Protein AF-A0A2S2PLI4-F1 (afdb_monomer)

Nearest PDB structures (foldseek):
  6s7t-assembly1_F  TM=8.246E-01  e=1.066E-12  Homo sapiens
  8b6l-assembly1_P  TM=8.230E-01  e=4.519E-12  Homo sapiens
  8age-assembly1_F  TM=6.484E-01  e=2.172E-05  Saccharomyces cerevisiae
  6c26-assembly1_C  TM=7.242E-01  e=7.163E-05  Saccharomyces cerevisiae S288C
  7y4l-assembly1_b7  TM=2.569E-01  e=3.302E+00  Porphyridium purpureum

pLDDT: mean 90.48, std 9.95, range [46.12, 98.38]

Organism: Schizaphis graminum (NCBI:txid13262)

Solvent-accessible surface area (backbone atoms only — not comparable to full-atom values): 11033 Å² total; per-residue (Å²): 134,92,80,88,83,89,88,84,61,67,82,81,48,27,69,84,54,63,49,64,59,44,81,40,80,43,66,50,75,49,77,54,96,89,50,94,68,67,46,77,42,81,74,49,79,45,79,48,80,54,77,91,62,93,56,80,72,76,66,53,80,75,56,74,75,52,83,76,82,84,86,80,87,80,76,83,79,80,82,87,76,82,61,67,68,60,59,49,52,54,56,52,58,70,48,43,64,61,54,51,50,55,54,50,37,60,75,70,62,70,76,70,87,82,65,63,94,42,72,35,43,53,47,20,53,51,32,50,51,50,50,56,49,49,52,54,44,39,76,74,75,47,52,71,70,61,47,50,55,53,47,50,57,44,45,53,52,25,51,57,20,40,54,52,34,54,52,50,52,53,55,62,70,77,103

Sequence (175 aa):
QNNYKLDMDLGVKSVSFKHMSGLYSMDLIIGDSLLKKPIVWHFSDIKLKFSEVESDVSESFADFYKPKKLISHTFREPESRPPHVVSLLFTVLSLAPLLVLFVLWARLGVNIKNFPFNLSAIGFHLALASIFILFGMFWVYLDMFITLKYLFFLGISTFLFGNRLL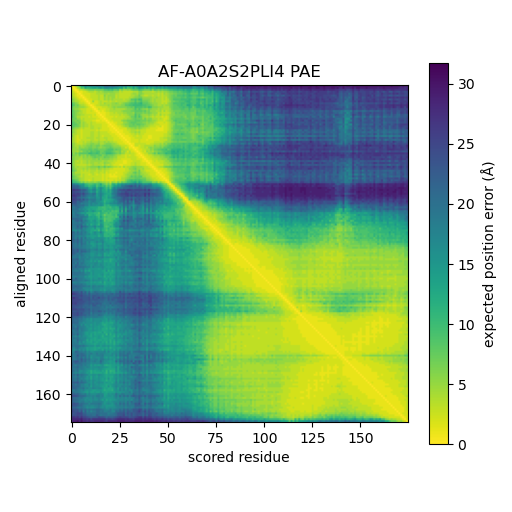SYIARRRNK

Mean predicted aligned error: 12.28 Å

InterPro domains:
  IPR008814 Dolichyl-diphosphooligosaccharide--protein glycosyltransferase subunit Swp1 [PTHR12640] (2-173)
  IPR055374 Ribophorin II, third domain [PF23860] (2-48)
  IPR056790 Ribophorin II, C-terminal domain [PF25147] (75-173)

Foldseek 3Di:
DDDDDDDDDCQVCCVVVLQDWAKDWDWDWDDDPPDPDIDIGTDDIDGDHGPDDPRPPPQDPVRVPDDDDDDDDDDDDDDDDDDPVVVVVVVVVVCVVVVVVVVVCVVVVPDDVPQDPDPLSVQLVVLVVVLVVLVVCVVPDDDPVVSVVVCVVSVVSNVVSVVVVVVVVVVVVVD

Radius of gyration: 47.87 Å; Cα contacts (8 Å, |Δi|>4): 99; chains: 1; bounding box: 95×34×121 Å

Secondary structure (DSSP, 8-state):
---------TTTGGGTTTT--EEEEEEEEE--TT-SS-EEEEEEEEEE------------TTTTTSPPPP----PPPPPPPPPHHHHHHHHHHHHHHHHHHHHHHHHHT---TT---SHHHHHHHHHHHHHHHHHHHHHHT--HHHHHHHHHHHHHHHHHHHHHHHHHHHHHH--

Structure (mmCIF, N/CA/C/O backbone):
data_AF-A0A2S2PLI4-F1
#
_entry.id   AF-A0A2S2PLI4-F1
#
loop_
_atom_site.group_PDB
_atom_site.id
_atom_site.type_symbol
_atom_site.label_atom_id
_atom_site.label_alt_id
_atom_site.label_comp_id
_atom_site.label_asym_id
_atom_site.label_entity_id
_atom_site.label_seq_id
_atom_site.pdbx_PDB_ins_code
_atom_site.Cartn_x
_atom_site.Cartn_y
_atom_site.Cartn_z
_atom_site.occupancy
_atom_site.B_iso_or_equiv
_atom_site.auth_seq_id
_atom_site.auth_comp_id
_atom_site.auth_asym_id
_atom_site.auth_atom_id
_atom_site.pdbx_PDB_model_num
ATOM 1 N N . GLN A 1 1 ? 71.531 -11.587 -70.466 1.00 46.12 1 GLN A N 1
ATOM 2 C CA . GLN A 1 1 ? 70.072 -11.553 -70.697 1.00 46.12 1 GLN A CA 1
ATOM 3 C C . GLN A 1 1 ? 69.463 -11.027 -69.406 1.00 46.12 1 GLN A C 1
ATOM 5 O O . GLN A 1 1 ? 69.550 -11.718 -68.400 1.00 46.12 1 GLN A O 1
ATOM 10 N N . ASN A 1 2 ? 69.012 -9.770 -69.379 1.00 72.06 2 ASN A N 1
ATOM 11 C CA . ASN A 1 2 ? 68.500 -9.151 -68.153 1.00 72.06 2 ASN A CA 1
ATOM 12 C C . ASN A 1 2 ? 66.994 -9.390 -68.076 1.00 72.06 2 ASN A C 1
ATOM 14 O O . ASN A 1 2 ? 66.236 -8.783 -68.827 1.00 72.06 2 ASN A O 1
ATOM 18 N N . ASN A 1 3 ? 66.582 -10.287 -67.184 1.00 85.56 3 ASN A N 1
ATOM 19 C CA . ASN A 1 3 ? 65.180 -10.617 -66.965 1.00 85.56 3 ASN A CA 1
ATOM 20 C C . ASN A 1 3 ? 64.673 -9.866 -65.729 1.00 85.56 3 ASN A C 1
ATOM 22 O O . ASN A 1 3 ? 65.279 -9.955 -64.662 1.00 85.56 3 ASN A O 1
ATOM 26 N N . TYR A 1 4 ? 63.558 -9.150 -65.870 1.00 87.06 4 TYR A N 1
ATOM 27 C CA . TYR A 1 4 ? 62.854 -8.527 -64.749 1.00 87.06 4 TYR A CA 1
ATOM 28 C C . TYR A 1 4 ? 61.835 -9.520 -64.182 1.00 87.06 4 TYR A C 1
ATOM 30 O O . TYR A 1 4 ? 61.095 -10.145 -64.939 1.00 87.06 4 TYR A O 1
ATOM 38 N N . LYS A 1 5 ? 61.800 -9.674 -62.855 1.00 88.75 5 LYS A N 1
ATOM 39 C CA . LYS A 1 5 ? 60.899 -10.597 -62.151 1.00 88.75 5 LYS A CA 1
ATOM 40 C C . LYS A 1 5 ? 60.188 -9.864 -61.017 1.00 88.75 5 LYS A C 1
ATOM 42 O O . LYS A 1 5 ? 60.833 -9.142 -60.260 1.00 88.75 5 LYS A O 1
ATOM 47 N N . LEU A 1 6 ? 58.880 -10.078 -60.891 1.00 86.50 6 LEU A N 1
ATOM 48 C CA . LEU A 1 6 ? 58.075 -9.608 -59.767 1.00 86.50 6 LEU A CA 1
ATOM 49 C C . LEU A 1 6 ? 57.559 -10.816 -58.982 1.00 86.50 6 LEU A C 1
ATOM 51 O O . LEU A 1 6 ? 56.767 -11.591 -59.506 1.00 86.50 6 LEU A O 1
ATOM 55 N N . ASP A 1 7 ? 57.971 -10.929 -57.720 1.00 86.69 7 ASP A N 1
ATOM 56 C CA . ASP A 1 7 ? 57.427 -11.900 -56.770 1.00 86.69 7 ASP A CA 1
ATOM 57 C C . ASP A 1 7 ? 56.545 -11.167 -55.737 1.00 86.69 7 ASP A C 1
ATOM 59 O O . ASP A 1 7 ? 56.958 -10.194 -55.083 1.00 86.69 7 ASP A O 1
ATOM 63 N N . MET A 1 8 ? 55.291 -11.604 -55.603 1.00 83.06 8 MET A N 1
ATOM 64 C CA . MET A 1 8 ? 54.316 -11.023 -54.679 1.00 83.06 8 MET A CA 1
ATOM 65 C C . MET A 1 8 ? 53.788 -12.090 -53.722 1.00 83.06 8 MET A C 1
ATOM 67 O O . MET A 1 8 ? 52.942 -12.899 -54.085 1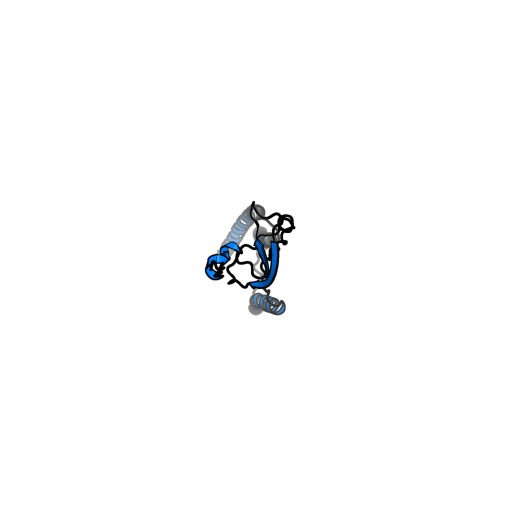.00 83.06 8 MET A O 1
ATOM 71 N N . ASP A 1 9 ? 54.276 -12.050 -52.482 1.00 85.19 9 ASP A N 1
ATOM 72 C CA . ASP A 1 9 ? 53.711 -12.814 -51.372 1.00 85.19 9 ASP A CA 1
ATOM 73 C C . ASP A 1 9 ? 52.573 -12.013 -50.724 1.00 85.19 9 ASP A C 1
ATOM 75 O O . ASP A 1 9 ? 52.788 -10.923 -50.182 1.00 85.19 9 ASP A O 1
ATOM 79 N N . LEU A 1 10 ? 51.356 -12.550 -50.807 1.00 80.88 10 LEU A N 1
ATOM 80 C CA . LEU A 1 10 ? 50.139 -11.914 -50.306 1.00 80.88 10 LEU A CA 1
ATOM 81 C C . LEU A 1 10 ? 50.065 -11.879 -48.775 1.00 80.88 10 LEU A C 1
ATOM 83 O O . LEU A 1 10 ? 49.379 -11.012 -48.241 1.00 80.88 10 LEU A O 1
ATOM 87 N N . GLY A 1 11 ? 50.766 -12.771 -48.069 1.00 78.69 11 GLY A N 1
ATOM 88 C CA . GLY A 1 11 ? 50.770 -12.806 -46.606 1.00 78.69 11 GLY A CA 1
ATOM 89 C C . GLY A 1 11 ? 51.612 -11.686 -46.001 1.00 78.69 11 GLY A C 1
ATOM 90 O O . GLY A 1 11 ? 51.175 -11.008 -45.079 1.00 78.69 11 GLY A O 1
ATOM 91 N N . VAL A 1 12 ? 52.803 -11.442 -46.556 1.00 82.88 12 VAL A N 1
ATOM 92 C CA . VAL A 1 12 ? 53.719 -10.394 -46.068 1.00 82.88 12 VAL A CA 1
ATOM 93 C C . VAL A 1 12 ? 53.294 -9.006 -46.554 1.00 82.88 12 VAL A C 1
ATOM 95 O O . VAL A 1 12 ? 53.399 -8.024 -45.821 1.00 82.88 12 VAL A O 1
ATOM 98 N N . LYS A 1 13 ? 52.795 -8.905 -47.794 1.00 84.56 13 LYS A N 1
ATOM 99 C CA . LYS A 1 13 ? 52.397 -7.623 -48.401 1.00 84.56 13 LYS A CA 1
ATOM 100 C C . LYS A 1 13 ? 50.950 -7.219 -48.094 1.00 84.56 13 LYS A C 1
ATOM 102 O O . LYS A 1 13 ? 50.532 -6.152 -48.538 1.00 84.56 13 LYS A O 1
ATOM 107 N N . SER A 1 14 ? 50.196 -8.003 -47.319 1.00 82.62 14 SER A N 1
ATOM 108 C CA . SER A 1 14 ? 48.794 -7.711 -46.968 1.00 82.62 14 SER A CA 1
ATOM 109 C C . SER A 1 14 ? 48.605 -6.327 -46.339 1.00 82.62 14 SER A C 1
ATOM 111 O O . SER A 1 14 ? 47.620 -5.645 -46.623 1.00 82.62 14 SER A O 1
ATOM 113 N N . VAL A 1 15 ? 49.580 -5.877 -45.542 1.00 83.81 15 VAL A N 1
ATOM 114 C CA . VAL A 1 15 ? 49.575 -4.565 -44.879 1.00 83.81 15 VAL A CA 1
ATOM 115 C C . VAL A 1 15 ? 49.578 -3.423 -45.899 1.00 83.81 15 VAL A C 1
ATOM 117 O O . VAL A 1 15 ? 48.846 -2.449 -45.733 1.00 83.81 15 VAL A O 1
ATOM 120 N N . SER A 1 16 ? 50.328 -3.552 -46.998 1.00 84.88 16 SER A N 1
ATOM 121 C CA . SER A 1 16 ? 50.365 -2.547 -48.072 1.00 84.88 16 SER A CA 1
ATOM 122 C C . SER A 1 16 ? 49.023 -2.408 -48.793 1.00 84.88 16 SER A C 1
ATOM 124 O O . SER A 1 16 ? 48.694 -1.326 -49.272 1.00 84.88 16 SER A O 1
ATOM 126 N N . PHE A 1 17 ? 48.228 -3.480 -48.819 1.00 84.44 17 PHE A N 1
ATOM 127 C CA . PHE A 1 17 ? 46.864 -3.484 -49.354 1.00 84.44 17 PHE A CA 1
ATOM 128 C C . PHE A 1 17 ? 45.800 -3.187 -48.287 1.00 84.44 17 PHE A C 1
ATOM 130 O O . PHE A 1 17 ? 44.608 -3.269 -48.582 1.00 84.44 17 PHE A O 1
ATOM 137 N N . LYS A 1 18 ? 46.202 -2.854 -47.049 1.00 83.56 18 LYS A N 1
ATOM 138 C CA . LYS A 1 18 ? 45.310 -2.682 -45.889 1.00 83.56 18 LYS A CA 1
ATOM 139 C C . LYS A 1 18 ? 44.358 -3.869 -45.683 1.00 83.56 18 LYS A C 1
ATOM 141 O O . LYS A 1 18 ? 43.235 -3.683 -45.233 1.00 83.56 18 LYS A O 1
ATOM 146 N N . HIS A 1 19 ? 44.787 -5.076 -46.063 1.00 84.50 19 HIS A N 1
ATOM 147 C CA . HIS A 1 19 ? 43.971 -6.296 -46.043 1.00 84.50 19 HIS A CA 1
ATOM 148 C C . HIS A 1 19 ? 42.663 -6.220 -46.862 1.00 84.50 19 HIS A C 1
ATOM 150 O O . HIS A 1 19 ? 41.787 -7.072 -46.711 1.00 84.50 19 HIS A O 1
ATOM 156 N N . MET A 1 20 ? 42.521 -5.250 -47.773 1.00 82.81 20 MET A N 1
ATOM 157 C CA . MET A 1 20 ? 41.311 -5.111 -48.580 1.00 82.81 20 MET A CA 1
ATOM 158 C C . MET A 1 20 ? 41.252 -6.206 -49.643 1.00 82.81 20 MET A C 1
ATOM 160 O O . MET A 1 20 ? 42.076 -6.274 -50.550 1.00 82.81 20 MET A O 1
ATOM 164 N N . SER A 1 21 ? 40.266 -7.089 -49.532 1.00 88.62 21 SER A N 1
ATOM 165 C CA . SER A 1 21 ? 40.022 -8.114 -50.547 1.00 88.62 21 SER A CA 1
ATOM 166 C C . SER A 1 21 ? 39.187 -7.531 -51.683 1.00 88.62 21 SER A C 1
ATOM 168 O O . SER A 1 21 ? 38.186 -6.861 -51.439 1.00 88.62 21 SER A O 1
ATOM 170 N N . GLY A 1 22 ? 39.567 -7.796 -52.930 1.00 88.19 22 GLY A N 1
ATOM 171 C CA . GLY A 1 22 ? 38.915 -7.178 -54.080 1.00 88.19 22 GLY A CA 1
ATOM 172 C C . GLY A 1 22 ? 39.521 -7.568 -55.421 1.00 88.19 22 GLY A C 1
ATOM 173 O O . GLY A 1 22 ? 40.434 -8.390 -55.504 1.00 88.19 22 GLY A O 1
ATOM 174 N N . LEU A 1 23 ? 38.973 -6.984 -56.484 1.00 91.75 23 LEU A N 1
ATOM 175 C CA . LEU A 1 23 ? 39.542 -7.050 -57.827 1.00 91.75 23 LEU A CA 1
ATOM 176 C C . LEU A 1 23 ? 40.554 -5.917 -57.986 1.00 91.75 23 LEU A C 1
ATOM 178 O O . LEU A 1 23 ? 40.223 -4.758 -57.746 1.00 91.75 23 LEU A O 1
ATOM 182 N N . TYR A 1 24 ? 41.773 -6.266 -58.380 1.00 91.38 24 TYR A N 1
ATOM 183 C CA . TYR A 1 24 ? 42.868 -5.331 -58.595 1.00 91.38 24 TYR A CA 1
ATOM 184 C C . TYR A 1 24 ? 43.315 -5.381 -60.054 1.00 91.38 24 TYR A C 1
ATOM 186 O O . TYR A 1 24 ? 43.604 -6.460 -60.567 1.00 91.38 24 TYR A O 1
ATOM 194 N N . SER A 1 25 ? 43.412 -4.215 -60.692 1.00 93.12 25 SER A N 1
ATOM 195 C CA . SER A 1 25 ? 44.012 -4.065 -62.023 1.00 93.12 25 SER A CA 1
ATOM 196 C C . SER A 1 25 ? 45.534 -4.091 -61.908 1.00 93.12 25 SER A C 1
ATOM 198 O O . SER A 1 25 ? 46.110 -3.346 -61.110 1.00 93.12 25 SER A O 1
ATOM 200 N N . MET A 1 26 ? 46.193 -4.948 -62.688 1.00 92.06 26 MET A N 1
ATOM 201 C CA . MET A 1 26 ? 47.649 -5.001 -62.778 1.00 92.06 26 MET A CA 1
ATOM 202 C C . MET A 1 26 ? 48.128 -4.275 -64.037 1.00 92.06 26 MET A C 1
ATOM 204 O O . MET A 1 26 ? 48.013 -4.801 -65.143 1.00 92.06 26 MET A O 1
ATOM 208 N N . ASP A 1 27 ? 48.730 -3.101 -63.846 1.00 92.88 27 ASP A N 1
ATOM 209 C CA . ASP A 1 27 ? 49.294 -2.279 -64.919 1.00 92.88 27 ASP A CA 1
ATOM 210 C C . ASP A 1 27 ? 50.829 -2.226 -64.819 1.00 92.88 27 ASP A 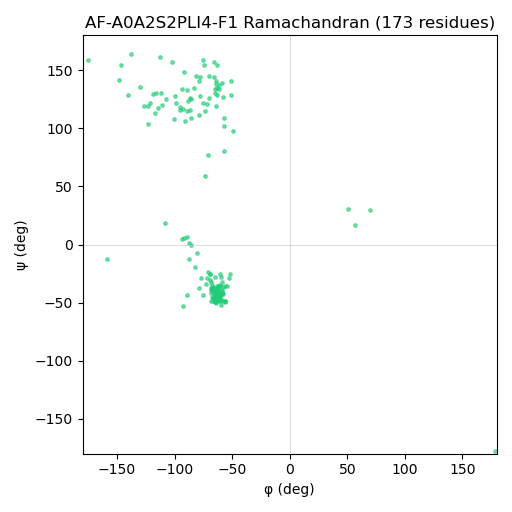C 1
ATOM 212 O O . ASP A 1 27 ? 51.395 -1.947 -63.759 1.00 92.88 27 ASP A O 1
ATOM 216 N N . LEU A 1 28 ? 51.523 -2.484 -65.930 1.00 91.00 28 LEU A N 1
ATOM 217 C CA . LEU A 1 28 ? 52.971 -2.343 -66.052 1.00 91.00 28 LEU A CA 1
ATOM 218 C C . LEU A 1 28 ? 53.308 -0.952 -66.588 1.00 91.00 28 LEU A C 1
ATOM 220 O O . LEU A 1 28 ? 52.974 -0.616 -67.724 1.00 91.00 28 LEU A O 1
ATOM 224 N N . ILE A 1 29 ? 54.012 -0.166 -65.777 1.00 91.69 29 ILE A N 1
ATOM 225 C CA . ILE A 1 29 ? 54.445 1.186 -66.128 1.00 91.69 29 ILE A CA 1
ATOM 226 C C . ILE A 1 29 ? 55.966 1.192 -66.285 1.00 91.69 29 ILE A C 1
ATOM 228 O O . ILE A 1 29 ? 56.690 0.893 -65.337 1.00 91.69 29 ILE A O 1
ATOM 232 N N . ILE A 1 30 ? 56.452 1.544 -67.475 1.00 91.50 30 ILE A N 1
ATOM 233 C CA . ILE A 1 30 ? 57.880 1.679 -67.780 1.00 91.50 30 ILE A CA 1
ATOM 234 C C . ILE A 1 30 ? 58.139 3.105 -68.261 1.00 91.50 30 ILE A C 1
ATOM 236 O O . ILE A 1 30 ? 57.569 3.557 -69.256 1.00 91.50 30 ILE A O 1
ATOM 240 N N . GLY A 1 31 ? 59.025 3.808 -67.562 1.00 91.25 31 GLY A N 1
ATOM 241 C CA . GLY A 1 31 ? 59.440 5.163 -67.901 1.00 91.25 31 GLY A CA 1
ATOM 242 C C . GLY A 1 31 ? 60.888 5.403 -67.493 1.00 91.25 31 GLY A C 1
ATOM 243 O O . GLY A 1 31 ? 61.326 4.935 -66.447 1.00 91.25 31 GLY A O 1
ATOM 244 N N . ASP A 1 32 ? 61.617 6.127 -68.333 1.00 89.62 32 ASP A N 1
ATOM 245 C CA . ASP A 1 32 ? 62.991 6.562 -68.094 1.00 89.62 32 ASP A CA 1
ATOM 246 C C . ASP A 1 32 ? 63.183 7.931 -68.761 1.00 89.62 32 ASP A C 1
ATOM 248 O O . ASP A 1 32 ? 62.504 8.264 -69.731 1.00 89.62 32 ASP A O 1
ATOM 252 N N . SER A 1 33 ? 64.121 8.716 -68.245 1.00 88.81 33 SER A N 1
ATOM 253 C CA . SER A 1 33 ? 64.553 10.015 -68.763 1.00 88.81 33 SER A CA 1
ATOM 254 C C . SER A 1 33 ? 64.951 9.994 -70.246 1.00 88.81 33 SER A C 1
ATOM 256 O O . SER A 1 33 ? 64.792 10.996 -70.942 1.00 88.81 33 SER A O 1
ATOM 258 N N . LEU A 1 34 ? 65.430 8.849 -70.744 1.00 89.31 34 LEU A N 1
ATOM 259 C CA . LEU A 1 34 ? 65.818 8.646 -72.142 1.00 89.31 34 LEU A CA 1
ATOM 260 C C . LEU A 1 34 ? 64.648 8.208 -73.045 1.00 89.31 34 LEU A C 1
ATOM 262 O O . LEU A 1 34 ? 64.772 8.228 -74.273 1.00 89.31 34 LEU A O 1
ATOM 266 N N . LEU A 1 35 ? 63.503 7.821 -72.471 1.00 86.06 35 LEU A N 1
ATOM 267 C CA . LEU A 1 35 ? 62.316 7.400 -73.214 1.00 86.06 35 LEU A CA 1
ATOM 268 C C . LEU A 1 35 ? 61.426 8.606 -73.540 1.00 86.06 35 LEU A C 1
ATOM 270 O O . LEU A 1 35 ? 60.943 9.307 -72.659 1.00 86.06 35 LEU A O 1
ATOM 274 N N . LYS A 1 36 ? 61.127 8.816 -74.830 1.00 85.38 36 LYS A N 1
ATOM 275 C CA . LYS A 1 36 ? 60.258 9.924 -75.280 1.00 85.38 36 LYS A CA 1
ATOM 276 C C . LYS A 1 36 ? 58.787 9.765 -74.875 1.00 85.38 36 LYS A C 1
ATOM 278 O O . LYS A 1 36 ? 58.066 10.758 -74.832 1.00 85.38 36 LYS A O 1
ATOM 283 N N . LYS A 1 37 ? 58.319 8.531 -74.651 1.00 87.75 37 LYS A N 1
ATOM 284 C CA . LYS A 1 37 ? 56.950 8.222 -74.213 1.00 87.75 37 LYS A CA 1
ATOM 285 C C . LYS A 1 37 ? 56.980 7.089 -73.180 1.00 87.75 37 LYS A C 1
ATOM 287 O O . LYS A 1 37 ? 57.591 6.061 -73.479 1.00 87.75 37 LYS A O 1
ATOM 292 N N . PRO A 1 38 ? 56.334 7.245 -72.011 1.00 89.88 38 PRO A N 1
ATOM 293 C CA . PRO A 1 38 ? 56.189 6.156 -71.055 1.00 89.88 38 PRO A CA 1
ATOM 294 C C . PRO A 1 38 ? 55.222 5.098 -71.594 1.00 89.88 38 PRO A C 1
ATOM 296 O O . PRO A 1 38 ? 54.247 5.419 -72.277 1.00 89.88 38 PRO A O 1
ATOM 299 N N . ILE A 1 39 ? 55.495 3.837 -71.276 1.00 89.56 39 ILE A N 1
ATOM 300 C CA . ILE A 1 39 ? 54.637 2.704 -71.623 1.00 89.56 39 ILE A CA 1
ATOM 301 C C . ILE A 1 39 ? 53.801 2.374 -70.389 1.00 89.56 39 ILE A C 1
ATOM 303 O O . ILE A 1 39 ? 54.361 2.078 -69.338 1.00 89.56 39 ILE A O 1
ATOM 307 N N . VAL A 1 40 ? 52.476 2.419 -70.526 1.00 92.00 40 VAL A N 1
ATOM 308 C CA . VAL A 1 40 ? 51.518 1.915 -69.533 1.00 92.00 40 VAL A CA 1
ATOM 309 C C . VAL A 1 40 ? 50.747 0.793 -70.205 1.00 92.00 40 VAL A C 1
ATOM 311 O O . VAL A 1 40 ? 50.029 1.034 -71.176 1.00 92.00 40 VAL A O 1
ATOM 314 N N . TRP A 1 41 ? 50.932 -0.432 -69.731 1.00 91.69 41 TRP A N 1
ATOM 315 C CA . TRP A 1 41 ? 50.285 -1.605 -70.298 1.00 91.69 41 TRP A CA 1
ATOM 316 C C . TRP A 1 41 ? 49.471 -2.335 -69.237 1.00 91.69 41 TRP A C 1
ATOM 318 O O . TRP A 1 41 ? 50.028 -2.817 -68.255 1.00 91.69 41 TRP A O 1
ATOM 328 N N . HIS A 1 42 ? 48.162 -2.433 -69.459 1.00 92.44 42 HIS A N 1
ATOM 329 C CA . HIS A 1 42 ? 47.291 -3.261 -68.637 1.00 92.44 42 HIS A CA 1
ATOM 330 C C . HIS A 1 42 ? 47.540 -4.739 -68.929 1.00 92.44 42 HIS A C 1
ATOM 332 O O . HIS A 1 42 ? 47.394 -5.185 -70.069 1.00 92.44 42 HIS A O 1
ATOM 338 N N . PHE A 1 43 ? 47.923 -5.487 -67.899 1.00 87.81 43 PHE A N 1
ATOM 339 C CA . PHE A 1 43 ? 48.252 -6.900 -68.014 1.00 87.81 43 PHE A CA 1
ATOM 340 C C . PHE A 1 43 ? 47.030 -7.782 -67.739 1.00 87.81 43 PHE A C 1
ATOM 342 O O . PHE A 1 43 ? 46.697 -8.632 -68.564 1.00 87.81 43 PHE A O 1
ATOM 349 N N . SER A 1 44 ? 46.364 -7.582 -66.593 1.00 90.44 44 SER A N 1
ATOM 350 C CA . SER A 1 44 ? 45.166 -8.340 -66.201 1.00 90.44 44 SER A CA 1
ATOM 351 C C . SER A 1 44 ? 44.534 -7.838 -64.900 1.00 90.44 44 SER A C 1
ATOM 353 O O . SER A 1 44 ? 45.243 -7.338 -64.024 1.00 90.44 44 SER A O 1
ATOM 355 N N . ASP A 1 45 ? 43.252 -8.142 -64.698 1.00 92.94 45 ASP A N 1
ATOM 356 C CA . ASP A 1 45 ? 42.583 -8.036 -63.399 1.00 92.94 45 ASP A CA 1
ATOM 357 C C . ASP A 1 45 ? 42.785 -9.304 -62.555 1.00 92.94 45 ASP A C 1
ATOM 359 O O . ASP A 1 45 ? 42.453 -10.416 -62.971 1.00 92.94 45 ASP A O 1
ATOM 363 N N . ILE A 1 46 ? 43.300 -9.146 -61.336 1.00 90.62 46 ILE A N 1
ATOM 364 C CA . ILE A 1 46 ? 43.567 -10.239 -60.398 1.00 90.62 46 ILE A CA 1
ATOM 365 C C . ILE A 1 46 ? 42.682 -10.064 -59.164 1.00 90.62 46 ILE A C 1
ATOM 367 O O . ILE A 1 46 ? 42.626 -8.999 -58.549 1.00 90.62 46 ILE A O 1
ATOM 371 N N . LYS A 1 47 ? 41.990 -11.134 -58.762 1.00 90.75 47 LYS A N 1
ATOM 372 C 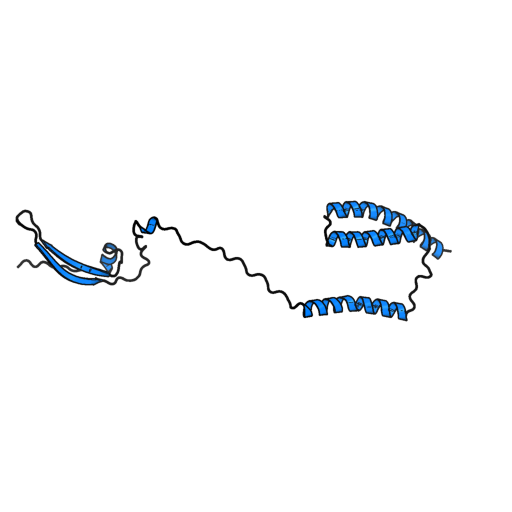CA . LYS A 1 47 ? 41.190 -11.153 -57.534 1.00 90.75 47 LYS A CA 1
ATOM 373 C C . LYS A 1 47 ? 42.073 -11.510 -56.341 1.00 90.75 47 LYS A C 1
ATOM 375 O O . LYS A 1 47 ? 42.471 -12.664 -56.195 1.00 90.75 47 LYS A O 1
ATOM 380 N N . LEU A 1 48 ? 42.344 -10.539 -55.475 1.00 88.75 48 LEU A N 1
ATOM 381 C CA . LEU A 1 48 ? 43.094 -10.748 -54.240 1.00 88.75 48 LEU A CA 1
ATOM 382 C C . LEU A 1 48 ? 42.134 -11.013 -53.080 1.00 88.75 48 LEU A C 1
ATOM 384 O O . LEU A 1 48 ? 41.133 -10.314 -52.905 1.00 88.75 48 LEU A O 1
ATOM 388 N N . LYS A 1 49 ? 42.447 -12.034 -52.283 1.00 86.75 49 LYS A N 1
ATOM 389 C CA . LYS A 1 49 ? 41.723 -12.377 -51.060 1.00 86.75 49 LYS A CA 1
ATOM 390 C C . LYS A 1 49 ? 42.723 -12.461 -49.915 1.00 86.75 49 LYS A C 1
ATOM 392 O O . LYS A 1 49 ? 43.629 -13.289 -49.954 1.00 86.75 49 LYS A O 1
ATOM 397 N N . PHE A 1 50 ? 42.544 -11.615 -48.913 1.00 85.06 50 PHE A N 1
ATOM 398 C CA . PHE A 1 50 ? 43.328 -11.602 -47.684 1.00 85.06 50 PHE A CA 1
ATOM 399 C C . PHE A 1 50 ? 42.528 -12.257 -46.552 1.00 85.06 50 PHE A C 1
ATOM 401 O O . PHE A 1 50 ? 41.300 -12.335 -46.616 1.00 85.06 50 PHE A O 1
ATOM 408 N N . SER A 1 51 ? 43.220 -12.758 -45.527 1.00 79.19 51 SER A N 1
ATOM 409 C CA . SER A 1 51 ? 42.559 -13.249 -44.315 1.00 79.19 51 SER A CA 1
ATOM 410 C C . SER A 1 51 ? 41.868 -12.093 -43.597 1.00 79.19 51 SER A C 1
ATOM 412 O O . SER A 1 51 ? 42.458 -11.024 -43.433 1.00 79.19 51 SER A O 1
ATOM 414 N N . GLU A 1 52 ? 40.625 -12.336 -43.190 1.00 66.31 52 GLU A N 1
ATOM 415 C CA . GLU A 1 52 ? 39.724 -11.402 -42.516 1.00 66.31 52 GLU A CA 1
ATOM 416 C C . GLU A 1 52 ? 40.223 -11.150 -41.086 1.00 66.31 52 GLU A C 1
ATOM 418 O O . GLU A 1 52 ? 39.773 -11.746 -40.115 1.00 66.31 52 GLU A O 1
ATOM 423 N N . VAL A 1 53 ? 41.257 -10.322 -40.971 1.00 63.94 53 VAL A N 1
ATOM 424 C CA . VAL A 1 53 ? 41.551 -9.606 -39.730 1.00 63.94 53 VAL A CA 1
ATOM 425 C C . VAL A 1 53 ? 40.581 -8.432 -39.711 1.00 63.94 53 VAL A C 1
ATOM 427 O O . VAL A 1 53 ? 40.340 -7.861 -40.774 1.00 63.94 53 VAL A O 1
ATOM 430 N N . GLU A 1 54 ? 40.016 -8.091 -38.551 1.00 57.53 54 GLU A N 1
ATOM 431 C CA . GLU A 1 54 ? 39.235 -6.864 -38.348 1.00 57.53 54 GLU A CA 1
ATOM 432 C C . GLU A 1 54 ? 40.104 -5.650 -38.713 1.00 57.53 54 GLU A C 1
ATOM 434 O O . GLU A 1 54 ? 40.755 -5.028 -37.881 1.00 57.53 54 GLU A O 1
ATOM 439 N N . SER A 1 55 ? 40.202 -5.355 -40.005 1.00 55.66 55 SER A N 1
ATOM 440 C CA . SER A 1 55 ? 40.732 -4.109 -40.505 1.00 55.66 55 SER A CA 1
ATOM 441 C C . SER A 1 55 ? 39.635 -3.094 -40.268 1.00 55.66 55 SER A C 1
ATOM 443 O O . SER A 1 55 ? 38.533 -3.275 -40.794 1.00 55.66 55 SER A O 1
ATOM 445 N N . ASP A 1 56 ? 39.941 -2.040 -39.514 1.00 54.69 56 ASP A N 1
ATOM 446 C CA . ASP A 1 56 ? 39.179 -0.799 -39.549 1.00 54.69 56 ASP A CA 1
ATOM 447 C C . ASP A 1 56 ? 39.030 -0.420 -41.024 1.00 54.69 56 ASP A C 1
ATOM 449 O O . ASP A 1 56 ? 39.966 0.078 -41.658 1.00 54.69 56 ASP A O 1
ATOM 453 N N . VAL A 1 57 ? 37.881 -0.758 -41.615 1.00 60.06 57 VAL A N 1
ATOM 454 C CA . VAL A 1 57 ? 37.528 -0.332 -42.962 1.00 60.06 57 VAL A CA 1
ATOM 455 C C . VAL A 1 57 ? 37.596 1.175 -42.870 1.00 60.06 57 VAL A C 1
ATOM 457 O O . VAL A 1 57 ? 36.794 1.766 -42.152 1.00 60.06 57 VAL A O 1
ATOM 460 N N . SER A 1 58 ? 38.611 1.782 -43.490 1.00 59.69 58 SER A N 1
ATOM 461 C CA . SER A 1 58 ? 38.786 3.226 -43.442 1.00 59.69 58 SER A CA 1
ATOM 462 C C . SER A 1 58 ? 37.505 3.829 -43.992 1.00 59.69 58 SER A C 1
ATOM 464 O O . SER A 1 58 ? 37.280 3.761 -45.204 1.00 59.69 58 SER A O 1
ATOM 466 N N . GLU A 1 59 ? 36.645 4.308 -43.091 1.00 60.72 59 GLU A N 1
ATOM 467 C CA . GLU A 1 59 ? 35.373 4.913 -43.443 1.00 60.72 59 GLU A CA 1
ATOM 468 C C . GLU A 1 59 ? 35.684 5.966 -44.503 1.00 60.72 59 GLU A C 1
ATOM 470 O O . GLU A 1 59 ? 36.622 6.760 -44.355 1.00 60.72 59 GLU A O 1
ATOM 475 N N . SER A 1 60 ? 34.965 5.924 -45.625 1.00 65.81 60 SER A N 1
ATOM 476 C CA . SER A 1 60 ? 35.099 6.965 -46.638 1.00 65.81 60 SER A CA 1
ATOM 477 C C . SER A 1 60 ? 34.949 8.317 -45.938 1.00 65.81 60 SER A C 1
ATOM 479 O O . SER A 1 60 ? 34.101 8.457 -45.059 1.00 65.81 60 SER A O 1
ATOM 481 N N . PHE A 1 61 ? 35.721 9.341 -46.311 1.00 66.50 61 PHE A N 1
ATOM 482 C CA . PHE A 1 61 ? 35.551 10.685 -45.733 1.00 66.50 61 PHE A CA 1
ATOM 483 C C . PHE A 1 61 ? 34.092 11.179 -45.822 1.00 66.50 61 PHE A C 1
ATOM 485 O O . PHE A 1 61 ? 33.661 11.977 -44.997 1.00 66.50 61 PHE A O 1
ATOM 492 N N . ALA A 1 62 ? 33.316 10.671 -46.788 1.00 71.75 62 ALA A N 1
ATOM 493 C CA . ALA A 1 62 ? 31.882 10.927 -46.910 1.00 71.75 62 ALA A CA 1
ATOM 494 C C . ALA A 1 62 ? 31.019 10.216 -45.843 1.00 71.75 62 ALA A C 1
ATOM 496 O O . ALA A 1 62 ? 29.952 10.716 -45.493 1.00 71.75 62 ALA A O 1
ATOM 497 N N . ASP A 1 63 ? 31.459 9.068 -45.326 1.00 73.38 63 ASP A N 1
ATOM 498 C CA . ASP A 1 63 ? 30.776 8.305 -44.275 1.00 73.38 63 ASP A CA 1
ATOM 499 C C . ASP A 1 63 ? 30.982 8.917 -42.885 1.00 73.38 63 ASP A C 1
ATOM 501 O O . ASP A 1 63 ? 30.068 8.863 -42.065 1.00 73.38 63 ASP A O 1
ATOM 505 N N . PHE A 1 64 ? 32.107 9.605 -42.657 1.00 76.88 64 PHE A N 1
ATOM 506 C CA . PHE A 1 64 ? 32.395 10.292 -41.390 1.00 76.88 64 PHE A CA 1
ATOM 507 C C . PHE A 1 64 ? 31.354 11.371 -41.034 1.00 76.88 64 PHE A C 1
ATOM 509 O O . PHE A 1 64 ? 31.108 11.654 -39.862 1.00 76.88 64 PHE A O 1
ATOM 516 N N . TYR A 1 65 ? 30.710 11.966 -42.044 1.00 83.88 65 TYR A N 1
ATOM 517 C CA . TYR A 1 65 ? 29.674 12.991 -41.869 1.00 83.88 65 TYR A CA 1
ATOM 518 C C . TYR A 1 65 ? 28.246 12.427 -41.841 1.00 83.88 65 TYR A C 1
ATOM 520 O O . TYR A 1 65 ? 27.283 13.197 -41.789 1.00 83.88 65 TYR A O 1
ATOM 528 N N . LYS A 1 66 ? 28.072 11.099 -41.870 1.00 90.25 66 LYS A N 1
ATOM 529 C CA . LYS A 1 66 ? 26.747 10.482 -41.752 1.00 90.25 66 LYS A CA 1
ATOM 530 C C . LYS A 1 66 ? 26.282 10.469 -40.290 1.00 90.25 66 LYS A C 1
ATOM 532 O O . LYS A 1 66 ? 27.084 10.260 -39.379 1.00 90.25 66 LYS A O 1
ATOM 537 N N . PRO A 1 67 ? 24.977 10.660 -40.032 1.00 87.94 67 PRO A N 1
ATOM 538 C CA . PRO A 1 67 ? 24.441 10.527 -38.685 1.00 87.94 67 PRO A CA 1
ATOM 539 C C . PRO A 1 67 ? 24.655 9.098 -38.167 1.00 87.94 67 PRO A C 1
ATOM 541 O O . PRO A 1 67 ? 24.369 8.120 -38.863 1.00 87.94 67 PRO A O 1
ATOM 544 N N . LYS A 1 68 ? 25.139 8.976 -36.925 1.00 87.81 68 LYS A N 1
ATOM 545 C CA . LYS A 1 68 ? 25.263 7.680 -36.246 1.00 87.81 68 LYS A CA 1
ATOM 546 C C . LYS A 1 68 ? 23.885 7.053 -36.042 1.00 87.81 68 LYS A C 1
ATOM 548 O O . LYS A 1 68 ? 22.872 7.745 -35.943 1.00 87.81 68 LYS A O 1
ATOM 553 N N . LYS A 1 69 ? 23.859 5.724 -35.943 1.00 90.62 69 LYS A N 1
ATOM 554 C CA . LYS A 1 69 ? 22.631 4.984 -35.636 1.00 90.62 69 LYS A CA 1
ATOM 555 C C . LYS A 1 69 ? 22.060 5.449 -34.293 1.00 90.62 69 LYS A C 1
ATOM 557 O O . LYS A 1 69 ? 22.805 5.650 -33.334 1.00 90.62 69 LYS A O 1
ATOM 562 N N . LEU A 1 70 ? 20.738 5.599 -34.237 1.00 92.75 70 LEU A N 1
ATOM 563 C CA . LEU A 1 70 ? 20.025 5.940 -33.010 1.00 92.75 70 LEU A CA 1
ATOM 564 C C . LEU A 1 70 ? 20.210 4.824 -31.973 1.00 92.75 70 LEU A C 1
ATOM 566 O O . LEU A 1 70 ? 19.963 3.656 -32.269 1.00 92.75 70 LEU A O 1
ATOM 570 N N . ILE A 1 71 ? 20.618 5.1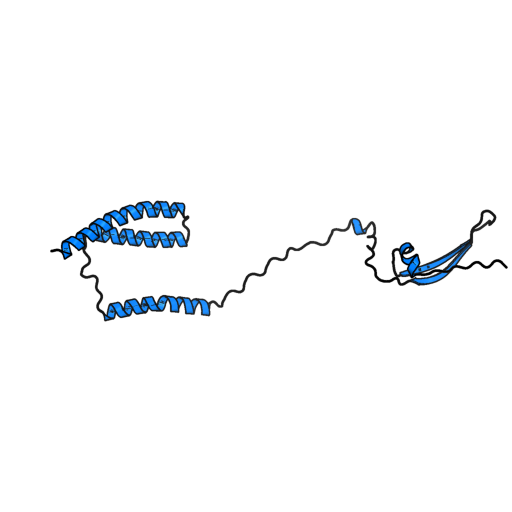89 -30.758 1.00 93.19 71 ILE A N 1
ATOM 571 C CA . ILE A 1 71 ? 20.715 4.263 -29.626 1.00 93.19 71 ILE A CA 1
ATOM 572 C C . ILE A 1 71 ? 19.366 4.257 -28.907 1.00 93.19 71 ILE A C 1
ATOM 574 O O . ILE A 1 71 ? 18.957 5.267 -28.337 1.00 93.19 71 ILE A O 1
ATOM 578 N N . SER A 1 72 ? 18.676 3.118 -28.925 1.00 92.56 72 SER A N 1
ATOM 579 C CA . SER A 1 72 ? 17.440 2.911 -28.169 1.00 92.56 72 SER A CA 1
ATOM 580 C C . SER A 1 72 ? 17.737 2.226 -26.835 1.00 92.56 72 SER A C 1
ATOM 582 O O . SER A 1 72 ? 18.210 1.089 -26.810 1.00 92.56 72 SER A O 1
ATOM 584 N N . HIS A 1 73 ? 17.435 2.894 -25.720 1.00 93.88 73 HIS A N 1
ATOM 585 C CA . HIS A 1 73 ? 17.489 2.270 -24.398 1.00 93.88 73 HIS A CA 1
ATOM 586 C C . HIS A 1 73 ? 16.349 1.251 -24.247 1.00 93.88 73 HIS A C 1
ATOM 588 O O . HIS A 1 73 ? 15.182 1.597 -24.428 1.00 93.88 73 HIS A O 1
ATOM 594 N N . THR A 1 74 ? 16.680 0.007 -23.896 1.00 94.38 74 THR A N 1
ATOM 595 C CA . THR A 1 74 ? 15.688 -1.046 -23.632 1.00 94.38 74 THR A CA 1
ATOM 596 C C . THR A 1 74 ? 15.422 -1.111 -22.136 1.00 94.38 74 THR A C 1
ATOM 598 O O . THR A 1 74 ? 16.322 -1.403 -21.350 1.00 94.38 74 THR A O 1
ATOM 601 N N . PHE A 1 75 ? 14.190 -0.807 -21.733 1.00 95.25 75 PHE A N 1
ATOM 602 C CA . PHE A 1 75 ? 13.777 -0.925 -20.339 1.00 95.25 75 PHE A CA 1
ATOM 603 C C . PHE A 1 75 ? 13.585 -2.388 -19.947 1.00 95.25 75 PHE A C 1
ATOM 605 O O . PHE A 1 75 ? 13.282 -3.241 -20.779 1.00 95.25 75 PHE A O 1
ATOM 612 N N . ARG A 1 76 ? 13.732 -2.667 -18.651 1.00 95.81 76 ARG A N 1
ATOM 613 C CA . ARG A 1 76 ? 13.394 -3.972 -18.089 1.00 95.81 76 ARG A CA 1
ATOM 614 C C . ARG A 1 76 ? 11.898 -4.232 -18.260 1.00 95.81 76 ARG A C 1
ATOM 616 O O . ARG A 1 76 ? 11.083 -3.357 -17.966 1.00 95.81 76 ARG A O 1
ATOM 623 N N . GLU A 1 77 ? 11.553 -5.438 -18.693 1.00 95.44 77 GLU A N 1
ATOM 624 C CA . GLU A 1 77 ? 10.157 -5.860 -18.766 1.00 95.44 77 GLU A CA 1
ATOM 625 C C . GLU A 1 77 ? 9.526 -5.917 -17.363 1.00 95.44 77 GLU A C 1
ATOM 627 O O . GLU A 1 77 ? 10.191 -6.326 -16.401 1.00 95.44 77 GLU A O 1
ATOM 632 N N . PRO A 1 78 ? 8.260 -5.491 -17.213 1.00 94.94 78 PRO A N 1
ATOM 633 C CA . PRO A 1 78 ? 7.566 -5.555 -15.937 1.00 94.94 78 PRO A CA 1
ATOM 634 C C . PRO A 1 78 ? 7.352 -7.009 -15.510 1.00 94.94 78 PRO A C 1
ATOM 636 O O . PRO A 1 78 ? 7.071 -7.885 -16.325 1.00 94.94 78 PRO A O 1
ATOM 639 N N . GLU A 1 79 ? 7.435 -7.259 -14.208 1.00 94.94 79 GLU A N 1
ATOM 640 C CA . GLU 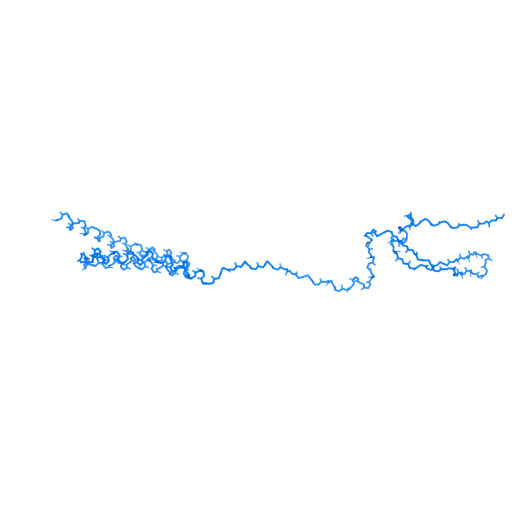A 1 79 ? 7.188 -8.588 -13.651 1.00 94.94 79 GLU A CA 1
ATOM 641 C C . GLU A 1 79 ? 5.731 -9.023 -13.877 1.00 94.94 79 GLU A C 1
ATOM 643 O O . GLU A 1 79 ? 4.785 -8.241 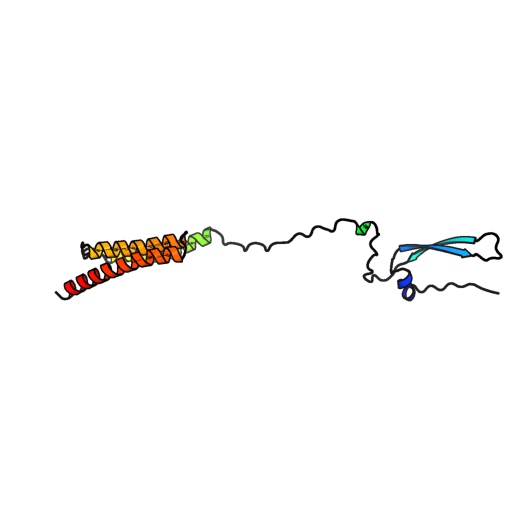-13.714 1.00 94.94 79 GLU A O 1
ATOM 648 N N . SER A 1 80 ? 5.542 -10.294 -14.241 1.00 93.06 80 SER A N 1
ATOM 649 C CA . SER A 1 80 ? 4.219 -10.883 -14.449 1.00 93.06 80 SER A CA 1
ATOM 650 C C . SER A 1 80 ? 3.420 -10.919 -13.143 1.00 93.06 80 SER A C 1
ATOM 652 O O . SER A 1 80 ? 3.904 -11.428 -12.131 1.00 93.06 80 SER A O 1
ATOM 654 N N . ARG A 1 81 ? 2.174 -10.434 -13.167 1.00 95.50 81 ARG A N 1
ATOM 655 C CA . ARG A 1 81 ? 1.270 -10.440 -12.004 1.00 95.50 81 ARG A CA 1
ATOM 656 C C . ARG A 1 81 ? 0.397 -11.703 -11.983 1.00 95.50 81 ARG A C 1
ATOM 658 O O . ARG A 1 81 ? 0.044 -12.201 -13.053 1.00 95.50 81 ARG A O 1
ATOM 665 N N . PRO A 1 82 ? 0.008 -12.212 -10.799 1.00 94.50 82 PRO A N 1
ATOM 666 C CA . PRO A 1 82 ? -0.862 -13.380 -10.701 1.00 94.50 82 PRO A CA 1
ATOM 667 C C . PRO A 1 82 ? -2.276 -13.102 -11.249 1.00 94.50 82 PRO A C 1
ATOM 669 O O . PRO A 1 82 ? -2.725 -11.951 -11.252 1.00 94.50 82 PRO A O 1
ATOM 672 N N . PRO A 1 83 ? 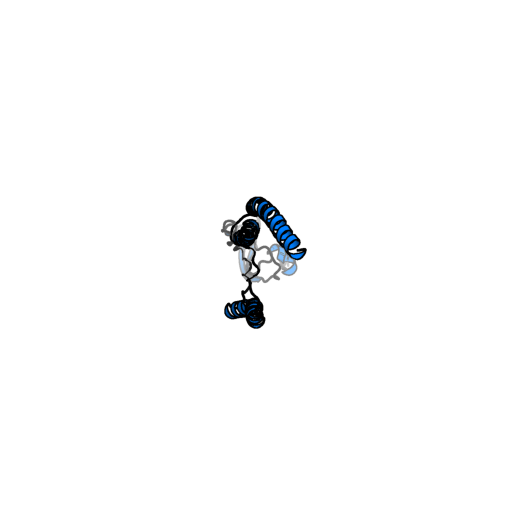-3.019 -14.146 -11.667 1.00 96.50 83 PRO A N 1
ATOM 673 C CA . PRO A 1 83 ? -4.406 -14.000 -12.098 1.00 96.50 83 PRO A CA 1
ATOM 674 C C . PRO A 1 83 ? -5.307 -13.463 -10.979 1.00 96.50 83 PRO A C 1
ATOM 676 O O . PRO A 1 83 ? -5.267 -13.949 -9.847 1.00 96.50 83 PRO A O 1
ATOM 679 N N . HIS A 1 84 ? -6.200 -12.531 -11.321 1.00 96.62 84 HIS A N 1
ATOM 680 C CA . HIS A 1 84 ? -7.098 -11.868 -10.365 1.00 96.62 84 HIS A CA 1
ATOM 681 C C . HIS A 1 84 ? -7.964 -12.849 -9.552 1.00 96.62 84 HIS A C 1
ATOM 683 O O . HIS A 1 84 ? -8.208 -12.631 -8.368 1.00 96.62 84 HIS A O 1
ATOM 689 N N . VAL A 1 85 ? -8.397 -13.957 -10.165 1.00 97.88 85 VAL A N 1
ATOM 690 C CA . VAL A 1 85 ? -9.229 -14.981 -9.505 1.00 97.88 85 VAL A CA 1
ATOM 691 C C . VAL A 1 85 ? -8.500 -15.624 -8.325 1.00 97.88 85 VAL A C 1
ATOM 693 O O . VAL A 1 85 ? -9.097 -15.824 -7.270 1.00 97.88 85 VAL A O 1
ATOM 696 N N . VAL A 1 86 ? -7.201 -15.898 -8.478 1.00 97.44 86 VAL A N 1
ATOM 697 C CA . VAL A 1 86 ? -6.380 -16.485 -7.411 1.00 97.44 86 VAL A CA 1
ATOM 698 C C . VAL A 1 86 ? -6.239 -15.485 -6.265 1.00 97.44 86 VAL A C 1
ATOM 700 O O . VAL A 1 86 ? -6.521 -15.819 -5.117 1.00 97.44 86 VAL A O 1
ATOM 703 N N . SER A 1 87 ? -5.888 -14.232 -6.568 1.00 97.56 87 SER A N 1
ATOM 704 C CA . SER A 1 87 ? -5.773 -13.171 -5.558 1.00 97.56 87 SER A CA 1
ATOM 705 C C . SER A 1 87 ? -7.083 -12.928 -4.797 1.00 97.56 87 SER A C 1
ATOM 707 O O . SER A 1 87 ? -7.061 -12.744 -3.578 1.00 97.56 87 SER A O 1
ATOM 709 N N . LEU A 1 88 ? -8.228 -12.978 -5.484 1.00 97.19 88 LEU A N 1
ATOM 710 C CA . LEU A 1 88 ? -9.543 -12.814 -4.864 1.00 97.19 88 LEU A CA 1
ATOM 711 C C . LEU A 1 88 ? -9.882 -13.984 -3.932 1.00 97.19 88 LEU A C 1
ATOM 713 O O . LEU A 1 88 ? -10.313 -13.754 -2.803 1.00 97.19 88 LEU A O 1
ATOM 717 N N . LEU A 1 89 ? -9.643 -15.225 -4.372 1.00 97.69 89 LEU A N 1
ATOM 718 C CA . LEU A 1 89 ? -9.889 -16.421 -3.564 1.00 97.69 89 LEU A CA 1
ATOM 719 C C . LEU A 1 89 ? -9.131 -16.353 -2.232 1.00 97.69 89 LEU A C 1
ATOM 721 O O . LEU A 1 89 ? -9.731 -16.531 -1.174 1.00 97.69 89 LEU A O 1
ATOM 725 N N . PHE A 1 90 ? -7.835 -16.036 -2.265 1.00 97.62 90 PHE A N 1
ATOM 726 C CA . PHE A 1 90 ? -7.029 -15.944 -1.044 1.00 97.62 90 PHE A CA 1
ATOM 727 C C . PHE A 1 90 ? -7.405 -14.752 -0.157 1.00 97.62 90 PHE A C 1
ATOM 729 O O . PHE A 1 90 ? -7.329 -14.866 1.065 1.00 97.62 90 PHE A O 1
ATOM 736 N N . THR A 1 91 ? -7.877 -13.646 -0.737 1.00 97.06 91 THR A N 1
ATOM 737 C CA . THR A 1 91 ? -8.433 -12.520 0.035 1.00 97.06 91 THR A CA 1
ATOM 738 C C . THR A 1 91 ? -9.703 -12.923 0.792 1.00 97.06 91 THR A C 1
ATOM 740 O O . THR A 1 91 ? -9.884 -12.556 1.949 1.00 97.06 91 THR A O 1
ATOM 743 N N . VAL A 1 92 ? -10.587 -13.717 0.181 1.00 97.19 92 VAL A N 1
ATOM 744 C CA . VAL A 1 92 ? -11.781 -14.235 0.873 1.00 97.19 92 VAL A CA 1
ATOM 745 C C . VAL A 1 92 ? -11.389 -15.248 1.950 1.00 97.19 92 VAL A C 1
ATOM 747 O O . VAL A 1 92 ? -11.912 -15.200 3.063 1.00 97.19 92 VAL A O 1
ATOM 750 N N . LEU A 1 93 ? -10.436 -16.135 1.653 1.00 97.62 93 LEU A N 1
ATOM 751 C CA . LEU A 1 93 ? -9.940 -17.114 2.621 1.00 97.62 93 LEU A CA 1
ATOM 752 C C . LEU A 1 93 ? -9.278 -16.449 3.836 1.00 97.62 93 LEU A C 1
ATOM 754 O O . LEU A 1 93 ? -9.463 -16.932 4.950 1.00 97.62 93 LEU A O 1
ATOM 758 N N . SER A 1 94 ? -8.567 -15.331 3.664 1.00 97.75 94 SER A N 1
ATOM 759 C CA . SER A 1 94 ? -7.965 -14.598 4.787 1.00 97.75 94 SER A CA 1
ATOM 760 C C . SER A 1 94 ? -9.003 -13.907 5.684 1.00 97.75 94 SER A C 1
ATOM 762 O O . SER A 1 94 ? -8.760 -13.738 6.878 1.00 97.75 94 SER A O 1
ATOM 764 N N . LEU A 1 95 ? -10.185 -13.576 5.149 1.00 97.06 95 LEU A N 1
ATOM 765 C CA . LEU A 1 95 ? -11.330 -13.050 5.906 1.00 97.06 95 LEU A CA 1
ATOM 766 C C . LEU A 1 95 ? -12.165 -14.147 6.593 1.00 97.06 95 LEU A C 1
ATOM 768 O O . LEU A 1 95 ? -12.902 -13.858 7.537 1.00 97.06 95 LEU A O 1
ATOM 772 N N . ALA A 1 96 ? -12.057 -15.408 6.163 1.00 96.94 96 ALA A N 1
ATOM 773 C CA . ALA A 1 96 ? -12.874 -16.505 6.686 1.00 96.94 96 ALA A CA 1
ATOM 774 C C . ALA A 1 96 ? -12.734 -16.734 8.210 1.00 96.94 96 ALA A C 1
ATOM 776 O O . ALA A 1 96 ? -13.767 -16.897 8.866 1.00 96.94 96 ALA A O 1
ATOM 777 N N . PRO A 1 97 ? -11.533 -16.682 8.832 1.00 97.50 97 PRO A N 1
ATOM 778 C CA . PRO A 1 97 ? -11.400 -16.815 10.285 1.00 97.50 97 PRO A CA 1
ATOM 779 C C . PRO A 1 97 ? -12.173 -15.750 11.075 1.00 97.50 97 PRO A C 1
ATOM 781 O O . PRO A 1 97 ? -12.696 -16.041 12.151 1.00 97.50 97 PRO A O 1
ATOM 784 N N . LEU A 1 98 ? -12.300 -14.532 10.535 1.00 97.06 98 LEU A N 1
ATOM 785 C CA . LEU A 1 98 ? -13.074 -13.459 11.162 1.00 97.06 98 LEU A CA 1
ATOM 786 C C . LEU A 1 98 ? -14.578 -13.778 11.158 1.00 97.06 98 LEU A C 1
ATOM 788 O O . LEU A 1 98 ? -15.263 -13.553 12.153 1.00 97.06 98 LEU A O 1
ATOM 792 N N . LEU A 1 99 ? -15.093 -14.361 10.071 1.00 96.38 99 LEU A N 1
ATOM 793 C CA . LEU A 1 99 ? -16.481 -14.832 10.014 1.00 96.38 99 LEU A CA 1
ATOM 794 C C . LEU A 1 99 ? -16.728 -15.971 11.007 1.00 96.38 99 LEU A C 1
ATOM 796 O O . LEU A 1 99 ? -17.725 -15.954 11.731 1.00 96.38 99 LEU A O 1
ATOM 800 N N . VAL A 1 100 ? -15.800 -16.929 11.088 1.00 97.38 100 VAL A N 1
ATOM 801 C CA . VAL A 1 100 ? -15.868 -18.028 12.063 1.00 97.38 100 VAL A CA 1
ATOM 802 C C . VAL A 1 100 ? -15.912 -17.486 13.494 1.00 97.38 100 VAL A C 1
ATOM 804 O O . VAL A 1 100 ? -16.731 -17.949 14.288 1.00 97.38 100 VAL A O 1
ATOM 807 N N . LEU A 1 101 ? -15.105 -16.469 13.818 1.00 97.12 101 LEU A N 1
ATOM 808 C CA . LEU A 1 101 ? -15.124 -15.808 15.126 1.00 97.12 101 LEU A CA 1
ATOM 809 C C . LEU A 1 101 ? -16.521 -15.271 15.478 1.00 97.12 101 LEU A C 1
ATOM 811 O O . LEU A 1 101 ? -17.023 -15.553 16.567 1.00 97.12 101 LEU A O 1
ATOM 815 N N . PHE A 1 102 ? -17.173 -14.548 14.561 1.00 96.38 102 PHE A N 1
ATOM 816 C CA . PHE A 1 102 ? -18.510 -13.996 14.807 1.00 96.38 102 PHE A CA 1
ATOM 817 C C . PHE A 1 102 ? -19.578 -15.080 14.988 1.00 96.38 102 PHE A C 1
ATOM 819 O O . PHE A 1 102 ? -20.422 -14.963 15.880 1.00 96.38 102 PHE A O 1
ATOM 826 N N . VAL A 1 103 ? -19.521 -16.162 14.205 1.00 97.12 103 VAL A N 1
ATOM 827 C CA . VAL A 1 103 ? -20.429 -17.312 14.359 1.00 97.12 103 VAL A CA 1
ATOM 828 C C . VAL A 1 103 ? -20.247 -17.974 15.726 1.00 97.12 103 VAL A C 1
ATOM 830 O O . VAL A 1 103 ? -21.228 -18.276 16.409 1.00 97.12 103 VAL A O 1
ATOM 833 N N . LEU A 1 104 ? -19.000 -18.172 16.161 1.00 97.62 104 LEU A N 1
ATOM 834 C CA . LEU A 1 104 ? -18.708 -18.754 17.470 1.00 97.62 104 LEU A CA 1
ATOM 835 C C . LEU A 1 104 ? -19.178 -17.851 18.612 1.00 97.62 104 LEU A C 1
ATOM 837 O O . LEU A 1 104 ? -19.781 -18.346 19.561 1.00 97.62 104 LEU A O 1
ATOM 841 N N . TRP A 1 105 ? -18.976 -16.536 18.519 1.00 97.31 105 TRP A N 1
ATOM 842 C CA . TRP A 1 105 ? -19.498 -15.586 19.505 1.00 97.31 105 TRP A CA 1
ATOM 843 C C . TRP A 1 105 ? -21.021 -15.621 19.610 1.00 97.31 105 TRP A C 1
ATOM 845 O O . TRP A 1 105 ? -21.547 -15.636 20.725 1.00 97.31 105 TRP A O 1
ATOM 855 N N . ALA A 1 106 ? -21.721 -15.698 18.475 1.00 95.19 106 ALA A N 1
ATOM 856 C CA . ALA A 1 106 ? -23.173 -15.841 18.453 1.00 95.19 106 ALA A CA 1
ATOM 857 C C . ALA A 1 106 ? -23.619 -17.149 19.128 1.00 95.19 106 ALA A C 1
ATOM 859 O O . ALA A 1 106 ? -24.538 -17.137 19.945 1.00 95.19 106 ALA A O 1
ATOM 860 N N . ARG A 1 107 ? -22.926 -18.265 18.860 1.00 96.38 107 ARG A N 1
ATOM 861 C CA . ARG A 1 107 ? -23.227 -19.572 19.469 1.00 96.38 107 ARG A CA 1
ATOM 862 C C . ARG A 1 107 ? -22.943 -19.616 20.972 1.00 96.38 107 ARG A C 1
ATOM 864 O O . ARG A 1 107 ? -23.666 -20.281 21.705 1.00 96.38 107 ARG A O 1
ATOM 871 N N . LEU A 1 108 ? -21.903 -18.919 21.428 1.00 96.31 108 LEU A N 1
ATOM 872 C CA . LEU A 1 108 ? -21.527 -18.823 22.843 1.00 96.31 108 LEU A CA 1
ATOM 873 C C . LEU A 1 108 ? -22.360 -17.789 23.621 1.00 96.31 108 LEU A C 1
ATOM 875 O O . LEU A 1 108 ? -22.234 -17.704 24.841 1.00 96.31 108 LEU A O 1
ATOM 879 N N . GLY A 1 109 ? -23.198 -16.994 22.947 1.00 94.00 109 GLY A N 1
ATOM 880 C CA . GLY A 1 109 ? -24.017 -15.966 23.594 1.00 94.00 109 GLY A CA 1
ATOM 881 C C . GLY A 1 109 ? -23.211 -14.773 24.125 1.00 94.00 109 GLY A C 1
ATOM 882 O O . GLY A 1 109 ? -23.610 -14.146 25.115 1.00 94.00 109 GLY A O 1
ATOM 883 N N . VAL A 1 110 ? -22.078 -14.452 23.482 1.00 94.62 110 VAL A N 1
ATOM 884 C CA . VAL A 1 110 ? -21.280 -13.258 23.808 1.00 94.62 110 VAL A CA 1
ATOM 885 C C . VAL A 1 110 ? -22.164 -12.022 23.653 1.00 94.62 110 VAL A C 1
ATOM 887 O O . VAL A 1 110 ? -22.813 -11.827 22.628 1.00 94.62 110 VAL A O 1
ATOM 890 N N . ASN A 1 111 ? -22.221 -11.187 24.689 1.00 94.50 111 ASN A N 1
ATOM 891 C CA . ASN A 1 111 ? -23.119 -10.039 24.742 1.00 94.50 111 ASN A CA 1
ATOM 892 C C . ASN A 1 111 ? -22.426 -8.799 25.317 1.00 94.50 111 ASN A C 1
ATOM 894 O O . ASN A 1 111 ? -21.385 -8.888 25.963 1.00 94.50 111 ASN A O 1
ATOM 898 N N . ILE A 1 112 ? -23.041 -7.635 25.093 1.00 91.81 112 ILE A N 1
ATOM 899 C CA . ILE A 1 112 ? -22.515 -6.315 25.481 1.00 91.81 112 ILE A CA 1
ATOM 900 C C . ILE A 1 112 ? -23.320 -5.732 26.666 1.00 91.81 112 ILE A C 1
ATOM 902 O O . ILE A 1 112 ? -23.274 -4.542 26.957 1.00 91.81 112 ILE A O 1
ATOM 906 N N . LYS A 1 113 ? -24.067 -6.566 27.409 1.00 90.56 113 LYS A N 1
ATOM 907 C CA . LYS A 1 113 ? -24.992 -6.097 28.465 1.00 90.56 113 LYS A CA 1
ATOM 908 C C . LYS A 1 113 ? -24.296 -5.332 29.597 1.00 90.56 113 LYS A C 1
ATOM 910 O O . LYS A 1 113 ? -24.914 -4.495 30.245 1.00 90.56 113 LYS A O 1
ATOM 915 N N . ASN A 1 114 ? -23.008 -5.588 29.813 1.00 88.50 114 ASN A N 1
ATOM 916 C CA . ASN A 1 114 ? -22.225 -4.966 30.880 1.00 88.50 114 ASN A CA 1
ATOM 917 C C . ASN A 1 114 ? -21.549 -3.649 30.474 1.00 88.50 114 ASN A C 1
ATOM 919 O O . ASN A 1 114 ? -20.768 -3.113 31.263 1.00 88.50 114 ASN A O 1
ATOM 923 N N . PHE A 1 115 ? -21.824 -3.120 29.278 1.00 91.50 115 PHE A N 1
ATOM 924 C CA . PHE A 1 115 ? -21.226 -1.869 28.830 1.00 91.50 115 PHE A CA 1
ATOM 925 C C . PHE A 1 115 ? -21.670 -0.697 29.719 1.00 91.50 115 PHE A C 1
ATOM 927 O O . PHE A 1 115 ? -22.866 -0.413 29.819 1.00 91.50 115 PHE A O 1
ATOM 934 N N . PRO A 1 116 ? -20.738 -0.001 30.393 1.00 89.06 116 PRO A N 1
ATOM 935 C CA . PRO A 1 116 ? -21.109 1.122 31.229 1.00 89.06 116 PRO A CA 1
ATOM 936 C C . PRO A 1 116 ? -21.348 2.347 30.347 1.00 89.06 116 PRO A C 1
ATOM 938 O O . PRO A 1 116 ? -20.407 2.904 29.798 1.00 89.06 116 PRO A O 1
ATOM 941 N N . PHE A 1 117 ? -22.594 2.802 30.234 1.00 90.19 117 PHE A N 1
ATOM 942 C CA . PHE A 1 117 ? -22.960 4.019 29.497 1.00 90.19 117 PHE A CA 1
ATOM 943 C C . PHE A 1 117 ? -22.554 5.297 30.251 1.00 90.19 117 PHE A C 1
ATOM 945 O O . PHE A 1 117 ? -23.382 6.123 30.619 1.00 90.19 117 PHE A O 1
ATOM 952 N N . ASN A 1 118 ? -21.260 5.450 30.526 1.00 91.75 118 ASN A N 1
ATOM 953 C CA . ASN A 1 118 ? -20.680 6.653 31.110 1.00 91.75 118 ASN A CA 1
ATOM 954 C C . ASN A 1 118 ? -19.769 7.361 30.099 1.00 91.75 118 ASN A C 1
ATOM 956 O O . ASN A 1 118 ? -19.306 6.768 29.122 1.00 91.75 118 ASN A O 1
ATOM 960 N N . LEU A 1 119 ? -19.498 8.642 30.354 1.00 93.56 119 LEU A N 1
ATOM 961 C CA . LEU A 1 119 ? -18.718 9.484 29.446 1.00 93.56 119 LEU A CA 1
ATOM 962 C C . LEU A 1 119 ? -17.317 8.916 29.169 1.00 93.56 119 LEU A C 1
ATOM 964 O O . LEU A 1 119 ? -16.835 8.996 28.045 1.00 93.56 119 LEU A O 1
ATOM 968 N N . SER A 1 120 ? -16.682 8.299 30.169 1.00 94.19 120 SER A N 1
ATOM 969 C CA . SER A 1 120 ? -15.356 7.692 30.017 1.00 94.19 120 SER A CA 1
ATOM 970 C C . SER A 1 120 ? -15.373 6.482 29.084 1.00 94.19 120 SER A C 1
ATOM 972 O O . SER A 1 120 ? -14.454 6.311 28.292 1.00 94.19 120 SER A O 1
ATOM 974 N N . ALA A 1 121 ? -16.417 5.654 29.147 1.00 95.31 121 ALA A N 1
ATOM 975 C CA . ALA A 1 121 ? -16.561 4.477 28.299 1.00 95.31 121 ALA A CA 1
ATOM 976 C C . ALA A 1 121 ? -16.791 4.854 26.839 1.00 95.31 121 ALA A C 1
ATOM 978 O O . ALA A 1 121 ? -16.099 4.344 25.959 1.00 95.31 121 ALA A O 1
ATOM 979 N N . ILE A 1 122 ? -17.730 5.771 26.595 1.00 96.50 122 ILE A N 1
ATOM 980 C CA . ILE A 1 122 ? -18.042 6.261 25.249 1.00 96.50 122 ILE A CA 1
ATOM 981 C C . ILE A 1 122 ? -16.827 6.997 24.678 1.00 96.50 122 ILE A C 1
ATOM 983 O O . ILE A 1 122 ? -16.393 6.691 23.571 1.00 96.50 122 ILE A O 1
ATOM 987 N N . GLY A 1 123 ? -16.229 7.902 25.461 1.00 96.56 123 GLY A N 1
ATOM 988 C CA . GLY A 1 123 ? -15.039 8.652 25.066 1.00 96.56 123 GLY A CA 1
ATOM 989 C C . GLY A 1 123 ? -13.855 7.748 24.725 1.00 96.56 123 GLY A C 1
ATOM 990 O O . GLY A 1 123 ? -13.196 7.976 23.717 1.00 96.56 123 GLY A O 1
ATOM 991 N N . PHE A 1 124 ? -13.617 6.686 25.502 1.00 97.31 124 PHE A N 1
ATOM 992 C CA . PHE A 1 124 ? -12.544 5.729 25.224 1.00 97.31 124 PHE A CA 1
ATOM 993 C C . PHE A 1 124 ? -12.765 4.960 23.917 1.00 97.31 124 PHE A C 1
ATOM 995 O O . PHE A 1 124 ? -11.859 4.907 23.093 1.00 97.31 124 PHE A O 1
ATOM 1002 N N . HIS A 1 125 ? -13.958 4.393 23.699 1.00 96.69 125 HIS A N 1
ATOM 1003 C CA . HIS A 1 125 ? -14.230 3.606 22.490 1.00 96.69 125 HIS A CA 1
ATOM 1004 C C . HIS A 1 125 ? -14.253 4.478 21.234 1.00 96.69 125 HIS A C 1
ATOM 1006 O O . HIS A 1 125 ? -13.749 4.054 20.199 1.00 96.69 125 HIS A O 1
ATOM 1012 N N . LEU A 1 126 ? -14.777 5.705 21.328 1.00 97.62 126 LEU A N 1
ATOM 1013 C CA . LEU A 1 126 ? -14.744 6.660 20.224 1.00 97.62 126 LEU A CA 1
ATOM 1014 C C . LEU A 1 126 ? -13.305 7.078 19.909 1.00 97.62 126 LEU A C 1
ATOM 1016 O O . LEU A 1 126 ? -12.912 7.047 18.749 1.00 97.62 126 LEU A O 1
ATOM 1020 N N . ALA A 1 127 ? -12.496 7.410 20.920 1.00 97.38 127 ALA A N 1
ATOM 1021 C CA . ALA A 1 127 ? -11.097 7.776 20.708 1.00 97.38 127 ALA A CA 1
ATOM 1022 C C . ALA A 1 127 ? -10.281 6.610 20.119 1.00 97.38 127 ALA A C 1
ATOM 1024 O O . ALA A 1 127 ? -9.518 6.809 19.176 1.00 97.38 127 ALA A O 1
ATOM 1025 N N . LEU A 1 128 ? -10.509 5.384 20.600 1.00 97.88 128 LEU A N 1
ATOM 1026 C CA . LEU A 1 128 ? -9.884 4.175 20.066 1.00 97.88 128 LEU A CA 1
ATOM 1027 C C . LEU A 1 128 ? -10.309 3.898 18.613 1.00 97.88 128 LEU A C 1
ATOM 1029 O O . LEU A 1 128 ? -9.460 3.611 17.772 1.00 97.88 128 LEU A O 1
ATOM 1033 N N . ALA A 1 129 ? -11.600 4.031 18.293 1.00 98.31 129 ALA A N 1
ATOM 1034 C CA . ALA A 1 129 ? -12.098 3.904 16.924 1.00 98.31 129 ALA A CA 1
ATOM 1035 C C . ALA A 1 129 ? -11.477 4.963 15.998 1.00 98.31 129 ALA A C 1
ATOM 1037 O O . ALA A 1 129 ? -11.042 4.633 14.895 1.00 98.31 129 ALA A O 1
ATOM 1038 N N . SER A 1 130 ? -11.353 6.208 16.465 1.00 98.19 130 SER A N 1
ATOM 1039 C CA . SER A 1 130 ? -10.682 7.285 15.731 1.00 98.19 130 SER A CA 1
ATOM 1040 C C . SER A 1 130 ? -9.210 6.980 15.449 1.00 98.19 130 SER A C 1
ATOM 1042 O O . SER A 1 130 ? -8.729 7.326 14.375 1.00 98.19 130 SER A O 1
ATOM 1044 N N . ILE A 1 131 ? -8.494 6.303 16.357 1.00 98.38 131 ILE A N 1
ATOM 1045 C CA . ILE A 1 131 ? -7.113 5.853 16.103 1.00 98.38 131 ILE A CA 1
ATOM 1046 C C . ILE A 1 131 ? -7.073 4.822 14.966 1.00 98.38 131 ILE A C 1
ATOM 1048 O O . ILE A 1 131 ? -6.244 4.944 14.067 1.00 98.38 131 ILE A O 1
ATOM 1052 N N . PHE A 1 132 ? -7.982 3.841 14.951 1.00 98.25 132 PHE A N 1
ATOM 1053 C CA . PHE A 1 132 ? -8.044 2.868 13.852 1.00 98.25 132 PHE A CA 1
ATOM 1054 C C . PHE A 1 132 ? -8.402 3.519 12.511 1.00 98.25 132 PHE A C 1
ATOM 1056 O O . PHE A 1 132 ? -7.799 3.188 11.491 1.00 98.25 132 PHE A O 1
ATOM 1063 N N . ILE A 1 133 ? -9.328 4.483 12.510 1.00 98.25 133 ILE A N 1
ATOM 1064 C CA . ILE A 1 133 ? -9.662 5.270 11.314 1.00 98.25 133 ILE A CA 1
ATOM 1065 C C . ILE A 1 133 ? -8.440 6.064 10.842 1.00 98.25 133 ILE A C 1
ATOM 1067 O O . ILE A 1 133 ? -8.129 6.045 9.653 1.00 98.25 133 ILE A O 1
ATOM 1071 N N . LEU A 1 134 ? -7.710 6.705 11.760 1.00 98.25 134 LEU A N 1
ATOM 1072 C CA . LEU A 1 134 ? -6.488 7.439 11.440 1.00 98.25 134 LEU A CA 1
ATOM 1073 C C . LEU A 1 134 ? -5.440 6.529 10.783 1.00 98.25 134 LEU A C 1
ATOM 1075 O O . LEU A 1 134 ? -4.810 6.942 9.814 1.00 98.25 134 LEU A O 1
ATOM 1079 N N . PHE A 1 135 ? -5.279 5.288 11.252 1.00 98.06 135 PHE A N 1
ATOM 1080 C CA . PHE A 1 135 ? -4.389 4.317 10.606 1.00 98.06 135 PHE A CA 1
ATOM 1081 C C . PHE A 1 135 ? -4.867 3.912 9.210 1.00 98.06 135 PHE A C 1
ATOM 1083 O O . PHE A 1 135 ? -4.044 3.785 8.305 1.00 98.06 135 PHE A O 1
ATOM 1090 N N . GLY A 1 136 ? -6.178 3.780 8.998 1.00 98.12 136 GLY A N 1
ATOM 1091 C CA . GLY A 1 136 ? -6.740 3.594 7.659 1.00 98.12 136 GLY A CA 1
ATOM 1092 C C . GLY A 1 136 ? -6.448 4.780 6.732 1.00 98.12 136 GLY A C 1
ATOM 1093 O O . GLY A 1 136 ? -6.035 4.590 5.592 1.00 98.12 136 GLY A O 1
ATOM 1094 N N . MET A 1 137 ? -6.588 6.012 7.224 1.00 98.06 137 MET A N 1
ATOM 1095 C CA . MET A 1 137 ? -6.261 7.222 6.460 1.00 98.06 137 MET A CA 1
ATOM 1096 C C . MET A 1 137 ? -4.754 7.336 6.180 1.00 98.06 137 MET A C 1
ATOM 1098 O O . MET A 1 137 ? -4.366 7.758 5.093 1.00 98.06 137 MET A O 1
ATOM 1102 N N . PHE A 1 138 ? -3.903 6.927 7.125 1.00 98.19 138 PHE A N 1
ATOM 1103 C CA . PHE A 1 138 ? -2.452 6.829 6.935 1.00 98.19 138 PHE A CA 1
ATOM 1104 C C . PHE A 1 138 ? -2.081 5.838 5.843 1.00 98.19 138 PHE A C 1
ATOM 1106 O O . PHE A 1 138 ? -1.266 6.157 4.987 1.00 98.19 138 PHE A O 1
ATOM 1113 N N . TRP A 1 139 ? -2.731 4.677 5.821 1.00 98.06 139 TRP A N 1
ATOM 1114 C CA . TRP A 1 139 ? -2.516 3.692 4.770 1.00 98.06 139 TRP A CA 1
ATOM 1115 C C . TRP A 1 139 ? -2.866 4.221 3.371 1.00 98.06 139 TRP A C 1
ATOM 1117 O O . TRP A 1 139 ? -2.219 3.851 2.396 1.00 98.06 139 TRP A O 1
ATOM 1127 N N . VAL A 1 140 ? -3.892 5.073 3.259 1.00 97.81 140 VAL A N 1
ATOM 1128 C CA . VAL A 1 140 ? -4.386 5.552 1.959 1.00 97.81 140 VAL A CA 1
ATOM 1129 C C . VAL A 1 140 ? -3.684 6.828 1.486 1.00 97.81 140 VAL A C 1
ATOM 1131 O O . VAL A 1 140 ? -3.394 6.926 0.296 1.00 97.81 140 VAL A O 1
ATOM 1134 N N . TYR A 1 141 ? -3.452 7.822 2.356 1.00 96.12 141 TYR A N 1
ATOM 1135 C CA . TYR A 1 141 ? -2.979 9.135 1.888 1.00 96.12 141 TYR A CA 1
ATOM 1136 C C . TYR A 1 141 ? -2.258 10.050 2.897 1.00 96.12 141 TYR A C 1
ATOM 1138 O O . TYR A 1 141 ? -1.712 11.062 2.459 1.00 96.12 141 TYR A O 1
ATOM 1146 N N . LEU A 1 142 ? -2.274 9.805 4.217 1.00 97.69 142 LEU A N 1
ATOM 1147 C CA . LEU A 1 142 ? -1.600 10.720 5.162 1.00 97.69 142 LEU A CA 1
ATOM 1148 C C . LEU A 1 142 ? -0.091 10.463 5.247 1.00 97.69 142 LEU A C 1
ATOM 1150 O O . LEU A 1 142 ? 0.359 9.323 5.302 1.00 97.69 142 LEU A O 1
ATOM 1154 N N . ASP A 1 143 ? 0.676 11.537 5.427 1.00 97.31 143 ASP A N 1
ATOM 1155 C CA . ASP A 1 143 ? 2.097 11.449 5.761 1.00 97.31 143 ASP A CA 1
ATOM 1156 C C . ASP A 1 143 ? 2.335 11.052 7.225 1.00 97.31 143 ASP A C 1
ATOM 1158 O O . ASP A 1 143 ? 1.513 11.297 8.120 1.00 97.31 143 ASP A O 1
ATOM 1162 N N . MET A 1 144 ? 3.531 10.522 7.499 1.00 96.94 144 MET A N 1
ATOM 1163 C CA . MET A 1 144 ? 3.956 10.101 8.839 1.00 96.94 144 MET A CA 1
ATOM 1164 C C . MET A 1 144 ? 3.854 11.232 9.874 1.00 96.94 144 MET A C 1
ATOM 1166 O O . MET A 1 144 ? 3.272 11.036 10.938 1.00 96.94 144 MET A O 1
ATOM 1170 N N . PHE A 1 145 ? 4.375 12.428 9.583 1.00 97.81 145 PHE A N 1
ATOM 1171 C CA . PHE A 1 145 ? 4.379 13.537 10.551 1.00 97.81 145 PHE A CA 1
ATOM 1172 C C . PHE A 1 145 ? 2.973 14.064 10.858 1.00 97.81 145 PHE A C 1
ATOM 1174 O O . PHE A 1 145 ? 2.665 14.392 12.005 1.00 97.81 145 PHE A O 1
ATOM 1181 N N . ILE A 1 146 ? 2.099 14.108 9.849 1.00 97.31 146 ILE A N 1
ATOM 1182 C CA . ILE A 1 146 ? 0.700 14.515 10.015 1.00 97.31 146 ILE A CA 1
ATOM 1183 C C . ILE A 1 146 ? -0.035 13.484 10.875 1.00 97.31 146 ILE A C 1
ATOM 1185 O O . ILE A 1 146 ? -0.713 13.847 11.838 1.00 97.31 146 ILE A O 1
ATOM 1189 N N . THR A 1 147 ? 0.163 12.202 10.569 1.00 98.06 147 THR A N 1
ATOM 1190 C CA . THR A 1 147 ? -0.412 11.083 11.320 1.00 98.06 147 THR A CA 1
ATOM 1191 C C . THR A 1 147 ? 0.046 11.102 12.771 1.00 98.06 147 THR A C 1
ATOM 1193 O O . THR A 1 147 ? -0.789 11.035 13.667 1.00 98.06 147 THR A O 1
ATOM 1196 N N . LEU A 1 148 ? 1.345 11.281 13.028 1.00 98.25 148 LEU A N 1
ATOM 1197 C CA . LEU A 1 148 ? 1.891 11.380 14.383 1.00 98.25 148 LEU A CA 1
ATOM 1198 C C . LEU A 1 148 ? 1.302 12.562 15.160 1.00 98.25 148 LEU A C 1
ATOM 1200 O O . LEU A 1 148 ? 0.965 12.406 16.331 1.00 98.25 148 LEU A O 1
ATOM 1204 N N . LYS A 1 149 ? 1.108 13.722 14.517 1.00 98.00 149 LYS A N 1
ATOM 1205 C CA . LYS A 1 149 ? 0.457 14.880 15.148 1.00 98.00 149 LYS A CA 1
ATOM 1206 C C . LYS A 1 149 ? -0.974 14.552 15.579 1.00 98.00 149 LYS A C 1
ATOM 1208 O O . LYS A 1 149 ? -1.344 14.836 16.714 1.00 98.00 149 LYS A O 1
ATOM 1213 N N . TYR A 1 150 ? -1.784 13.951 14.705 1.00 98.00 150 TYR A N 1
ATOM 1214 C CA . TYR A 1 150 ? -3.155 13.563 15.058 1.00 98.00 150 TYR A CA 1
ATOM 1215 C C . TYR A 1 150 ? -3.191 12.449 16.106 1.00 98.00 150 TYR A C 1
ATOM 1217 O O . TYR A 1 150 ? -3.971 12.524 17.058 1.00 98.00 150 TYR A O 1
ATOM 1225 N N . LEU A 1 151 ? -2.307 11.459 15.977 1.00 98.38 151 LEU A N 1
ATOM 1226 C CA . LEU A 1 151 ? -2.170 10.357 16.919 1.00 98.38 151 LEU A CA 1
ATOM 1227 C C . LEU A 1 151 ? -1.764 10.853 18.307 1.00 98.38 151 LEU A C 1
ATOM 1229 O O . LEU A 1 151 ? -2.242 10.308 19.292 1.00 98.38 151 LEU A O 1
ATOM 1233 N N . PHE A 1 152 ? -0.939 11.897 18.409 1.00 98.25 152 PHE A N 1
ATOM 1234 C CA . PHE A 1 152 ? -0.565 12.493 19.691 1.00 98.25 152 PHE A CA 1
ATOM 1235 C C . PHE A 1 152 ? -1.791 13.013 20.454 1.00 98.25 152 PHE A C 1
ATOM 1237 O O . PHE A 1 152 ? -2.018 12.626 21.601 1.00 98.25 152 PHE A O 1
ATOM 1244 N N . PHE A 1 153 ? -2.633 13.827 19.808 1.00 97.50 153 PHE A N 1
ATOM 1245 C CA . PHE A 1 153 ? -3.848 14.352 20.440 1.00 97.50 153 PHE A CA 1
ATOM 1246 C C . PHE A 1 153 ? -4.858 13.243 20.762 1.00 97.50 153 PHE A C 1
ATOM 1248 O O . PHE A 1 153 ? -5.355 13.174 21.888 1.00 97.50 153 PHE A O 1
ATOM 1255 N N . LEU A 1 154 ? -5.116 12.336 19.813 1.00 97.88 154 LEU A N 1
ATOM 1256 C CA . LEU A 1 154 ? -6.005 11.190 20.036 1.00 97.88 154 LEU A CA 1
ATOM 1257 C C . LEU A 1 154 ? -5.471 10.249 21.123 1.00 97.88 154 LEU A C 1
ATOM 1259 O O . LEU A 1 154 ? -6.252 9.705 21.903 1.00 97.88 154 LEU A O 1
ATOM 1263 N N . GLY A 1 155 ? -4.154 10.079 21.209 1.00 97.69 155 GLY A N 1
ATOM 1264 C CA . GLY A 1 155 ? -3.471 9.260 22.203 1.00 97.69 155 GLY A CA 1
ATOM 1265 C C . GLY A 1 155 ? -3.651 9.808 23.613 1.00 97.69 155 GLY A C 1
ATOM 1266 O O . GLY A 1 155 ? -4.032 9.055 24.506 1.00 97.69 155 GLY A O 1
ATOM 1267 N N . ILE A 1 156 ? -3.487 11.123 23.807 1.00 98.06 156 ILE A N 1
ATOM 1268 C CA . ILE A 1 156 ? -3.772 11.779 25.094 1.00 98.06 156 ILE A CA 1
ATOM 1269 C C . ILE A 1 156 ? -5.237 11.565 25.491 1.00 98.06 156 ILE A C 1
ATOM 1271 O O . ILE A 1 156 ? -5.517 11.147 26.616 1.00 98.06 156 ILE A O 1
ATOM 1275 N N . SER A 1 157 ? -6.184 11.801 24.577 1.00 96.62 157 SER A N 1
ATOM 1276 C CA . SER A 1 157 ? -7.609 11.587 24.859 1.00 96.62 157 SER A CA 1
ATOM 1277 C C . SER A 1 157 ? -7.912 10.129 25.218 1.00 96.62 157 SER A C 1
ATOM 1279 O O . SER A 1 157 ? -8.571 9.865 26.226 1.00 96.62 157 SER A O 1
ATOM 1281 N N . THR A 1 158 ? -7.384 9.177 24.444 1.00 97.75 158 THR A N 1
ATOM 1282 C CA . THR A 1 158 ? -7.561 7.735 24.676 1.00 97.75 158 THR A CA 1
ATOM 1283 C C . THR A 1 158 ? -6.978 7.318 26.023 1.00 97.75 158 THR A C 1
ATOM 1285 O O . THR A 1 158 ? -7.623 6.583 26.768 1.00 97.75 158 THR A O 1
ATOM 1288 N N . PHE A 1 159 ? -5.801 7.835 26.384 1.00 98.00 159 PHE A N 1
ATOM 1289 C CA . PHE A 1 159 ? -5.159 7.569 27.667 1.00 98.00 159 PHE A CA 1
ATOM 1290 C C . PHE A 1 159 ? -6.003 8.067 28.849 1.00 98.00 159 PHE 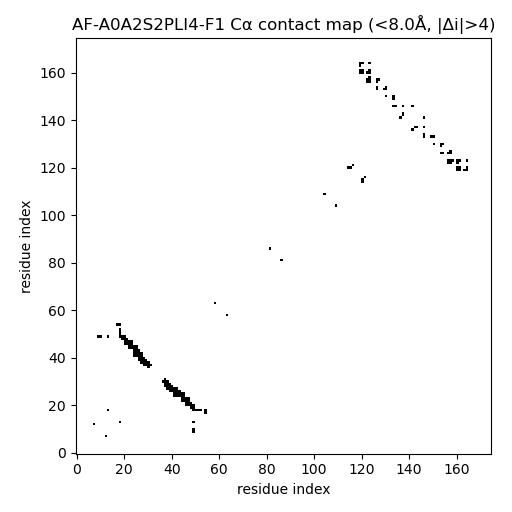A C 1
ATOM 1292 O O . PHE A 1 159 ? -6.262 7.312 29.788 1.00 98.00 159 PHE A O 1
ATOM 1299 N N . LEU A 1 160 ? -6.490 9.312 28.799 1.00 97.50 160 LEU A N 1
ATOM 1300 C CA . LEU A 1 160 ? -7.283 9.900 29.884 1.00 97.50 160 LEU A CA 1
ATOM 1301 C C . LEU A 1 160 ? -8.624 9.176 30.080 1.00 97.50 160 LEU A C 1
ATOM 1303 O O . LEU A 1 160 ? -8.974 8.815 31.209 1.00 97.50 160 LEU A O 1
ATOM 1307 N N . PHE A 1 161 ? -9.372 8.943 28.996 1.00 97.38 161 PHE A N 1
ATOM 1308 C CA . PHE A 1 161 ? -10.649 8.229 29.067 1.00 97.38 161 PHE A CA 1
ATOM 1309 C C . PHE A 1 161 ? -10.460 6.754 29.430 1.00 97.38 161 PHE A C 1
ATOM 1311 O O . PHE A 1 161 ? -11.218 6.231 30.247 1.00 97.38 161 PHE A O 1
ATOM 1318 N N . GLY A 1 162 ? -9.418 6.109 28.902 1.00 96.88 162 GLY A N 1
ATOM 1319 C CA . GLY A 1 162 ? -9.072 4.722 29.201 1.00 96.88 162 GLY A CA 1
ATOM 1320 C C . GLY A 1 162 ? -8.718 4.516 30.669 1.00 96.88 162 GLY A C 1
ATOM 1321 O O . GLY A 1 162 ? -9.287 3.639 31.317 1.00 96.88 162 GLY A O 1
ATOM 1322 N N . ASN A 1 163 ? -7.868 5.375 31.240 1.00 97.38 163 ASN A N 1
ATOM 1323 C CA . ASN A 1 163 ? -7.511 5.299 32.657 1.00 97.38 163 ASN A CA 1
ATOM 1324 C C . ASN A 1 163 ? -8.746 5.452 33.564 1.00 97.38 163 ASN A C 1
ATOM 1326 O O . ASN A 1 163 ? -8.943 4.683 34.511 1.00 97.38 163 ASN A O 1
ATOM 1330 N N . ARG A 1 164 ? -9.637 6.402 33.241 1.00 95.81 164 ARG A N 1
ATOM 1331 C CA . ARG A 1 164 ? -10.903 6.585 33.969 1.00 95.81 164 ARG A CA 1
ATOM 1332 C C . ARG A 1 164 ? -11.840 5.384 33.823 1.00 95.81 164 ARG A C 1
ATOM 1334 O O . ARG A 1 164 ? -12.433 4.970 34.819 1.00 95.81 164 ARG A O 1
ATOM 1341 N N . LEU A 1 165 ? -11.976 4.821 32.621 1.00 96.00 165 LEU A N 1
ATOM 1342 C CA . LEU A 1 165 ? -12.821 3.654 32.353 1.00 96.00 165 LEU A CA 1
ATOM 1343 C C . LEU A 1 165 ? -12.327 2.413 33.105 1.00 96.00 165 LEU A C 1
ATOM 1345 O O . LEU A 1 165 ? -13.105 1.770 33.808 1.00 96.00 165 LEU A O 1
ATOM 1349 N N . LEU A 1 166 ? -11.036 2.099 33.000 1.00 95.31 166 LEU A N 1
ATOM 1350 C CA . LEU A 1 166 ? -10.427 0.949 33.670 1.00 95.31 166 LEU A CA 1
ATOM 1351 C C . LEU A 1 166 ? -10.523 1.084 35.193 1.00 95.31 166 LEU A C 1
ATOM 1353 O O . LEU A 1 166 ? -10.913 0.134 35.871 1.00 95.31 166 LEU A O 1
ATOM 1357 N N . SER A 1 167 ? -10.276 2.284 35.728 1.00 95.12 167 SER A N 1
ATOM 1358 C CA . SER A 1 167 ? -10.461 2.577 37.154 1.00 95.12 167 SER A CA 1
ATOM 1359 C C . SER A 1 167 ? -11.911 2.372 37.606 1.00 95.12 167 SER A C 1
ATOM 1361 O O . SER A 1 167 ? -12.155 1.821 38.679 1.00 95.12 167 SER A O 1
ATOM 1363 N N . TYR A 1 168 ? -12.888 2.793 36.796 1.00 93.50 168 TYR A N 1
ATOM 1364 C CA . TYR A 1 168 ? -14.310 2.578 37.073 1.00 93.50 168 TYR A CA 1
ATOM 1365 C C . TYR A 1 168 ? -14.661 1.083 37.111 1.00 93.50 168 TYR A C 1
ATOM 1367 O O . TYR A 1 168 ? -15.309 0.630 38.057 1.00 93.50 168 TYR A O 1
ATOM 1375 N N . ILE A 1 169 ? -14.194 0.309 36.126 1.00 93.88 169 ILE A N 1
ATOM 1376 C CA . ILE A 1 169 ? -14.421 -1.141 36.059 1.00 93.88 169 ILE A CA 1
ATOM 1377 C C . ILE A 1 169 ? -13.789 -1.839 37.272 1.00 93.88 169 ILE A C 1
ATOM 1379 O O . ILE A 1 169 ? -14.447 -2.654 37.917 1.00 93.88 169 ILE A O 1
ATOM 1383 N N . ALA A 1 170 ? -12.555 -1.478 37.637 1.00 94.44 170 ALA A N 1
ATOM 1384 C CA . ALA A 1 170 ? -11.860 -2.050 38.789 1.00 94.44 170 ALA A CA 1
ATOM 1385 C C . ALA A 1 170 ? -12.596 -1.781 40.113 1.00 94.44 170 ALA A C 1
ATOM 1387 O O . ALA A 1 170 ? -12.787 -2.700 40.908 1.00 94.44 170 ALA A O 1
ATOM 1388 N N . ARG A 1 171 ? -13.081 -0.549 40.336 1.00 93.25 171 ARG A N 1
ATOM 1389 C CA . ARG A 1 171 ? -13.877 -0.209 41.531 1.00 93.25 171 ARG A CA 1
ATOM 1390 C C . ARG A 1 171 ? -15.197 -0.969 41.590 1.00 93.25 171 ARG A C 1
ATOM 1392 O O . ARG A 1 171 ? -15.613 -1.353 42.674 1.00 93.25 171 ARG A O 1
ATOM 1399 N N . ARG A 1 172 ? -15.859 -1.166 40.445 1.00 90.25 172 ARG A N 1
ATOM 1400 C CA . ARG A 1 172 ? -17.113 -1.926 40.365 1.00 90.25 172 ARG A CA 1
ATOM 1401 C C . ARG A 1 172 ? -16.901 -3.416 40.635 1.00 90.25 172 ARG A C 1
ATOM 1403 O O . ARG A 1 172 ? -17.799 -4.033 41.174 1.00 90.25 172 ARG A O 1
ATOM 1410 N N . ARG A 1 173 ? -15.743 -3.974 40.264 1.00 89.94 173 ARG A N 1
ATOM 1411 C CA . ARG A 1 173 ? -15.385 -5.379 40.525 1.00 89.94 173 ARG A CA 1
ATOM 1412 C C . ARG A 1 173 ? -15.053 -5.650 41.995 1.00 89.94 173 ARG A C 1
ATOM 1414 O O . ARG A 1 173 ? -15.295 -6.748 42.469 1.00 89.94 173 ARG A O 1
ATOM 1421 N N . ASN A 1 174 ? -14.449 -4.677 42.676 1.00 88.25 174 ASN A N 1
ATOM 1422 C CA . ASN A 1 174 ? -14.062 -4.794 44.086 1.00 88.25 174 ASN A CA 1
ATOM 1423 C C . ASN A 1 174 ? -15.199 -4.422 45.062 1.00 88.25 174 ASN A C 1
ATOM 1425 O O . ASN A 1 174 ? -14.976 -4.426 46.270 1.00 88.25 174 ASN A O 1
ATOM 1429 N N . LYS A 1 175 ? -16.370 -4.043 44.544 1.00 69.44 175 LYS A N 1
ATOM 1430 C CA . LYS A 1 175 ? -17.618 -3.900 45.298 1.00 69.44 175 LYS A CA 1
ATOM 1431 C C . LYS A 1 175 ? -18.441 -5.166 45.138 1.00 69.44 175 LYS A C 1
ATOM 1433 O O . LYS A 1 175 ? -19.105 -5.525 46.128 1.00 69.44 175 LYS A O 1
#